Protein AF-A0A5D2YTH2-F1 (afdb_monomer)

pLDDT: mean 76.27, std 17.48, range [42.5, 95.19]

Foldseek 3Di:
DDDDDDDPPDDPPPDPPPPPPPPPPPPPPPDDDVVVVVLVLVQVVCVVVVHHRDDDDQLVVQLVVQVCVVCVLDPVCCDDPNHPQDPPVCSLVVRNVVRVDDSVPDDDDDDDDDDPDPVVVVPDVSPVD

Nearest PDB structures (foldseek):
  7a5k-assembly1_Z6  TM=2.373E-01  e=8.301E+00  Homo sapiens

Secondary structure (DSSP, 8-state):
------------------------------TT-HHHHHHHHHHHHHHHTTPPPP---HHHHHHHHHHHHHHTT-STTTSSTT--SPPHHHHHHHHGGGTT--GGG-----S------TTGGGS-GGG--

Mean predicted aligned error: 13.75 Å

Solvent-accessible surface area (backbone atoms only — not comparable to full-atom values): 8649 Å² total; per-residue (Å²): 142,84,84,84,89,79,85,83,77,84,73,82,78,79,73,83,79,79,76,79,75,77,76,79,76,77,74,75,78,69,78,86,49,70,66,57,58,53,52,50,56,51,30,52,53,31,45,76,70,74,38,77,68,81,74,93,47,73,36,61,53,40,28,54,50,50,54,39,63,76,47,71,40,42,53,74,46,54,42,78,96,79,34,69,53,65,56,81,92,44,41,44,71,75,38,20,81,86,29,87,39,63,51,88,76,63,74,88,87,85,84,80,89,81,82,86,55,74,69,68,73,66,50,60,74,57,75,76,108

Organism: Gossypium mustelinum (NCBI:txid34275)

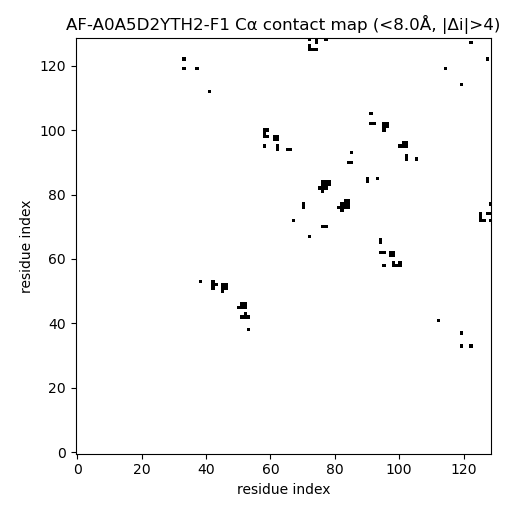Structure (mmCIF, N/CA/C/O backbone):
data_AF-A0A5D2YTH2-F1
#
_entry.id   AF-A0A5D2YTH2-F1
#
loop_
_atom_site.group_PDB
_atom_site.id
_atom_site.type_symbol
_atom_site.label_atom_id
_atom_site.label_alt_id
_atom_site.label_comp_id
_atom_site.label_asym_id
_atom_site.label_entity_id
_atom_site.label_seq_id
_atom_site.pdbx_PDB_ins_code
_atom_site.Cartn_x
_atom_site.Cartn_y
_atom_site.Cartn_z
_atom_site.occupancy
_atom_site.B_iso_or_equiv
_atom_site.auth_seq_id
_atom_site.auth_comp_id
_atom_site.auth_asym_id
_atom_site.auth_atom_id
_atom_site.pdbx_PDB_model_num
ATOM 1 N N . MET A 1 1 ? 19.189 -45.225 69.096 1.00 44.22 1 MET A N 1
ATOM 2 C CA . MET A 1 1 ? 18.980 -44.331 67.933 1.00 44.22 1 MET A CA 1
ATOM 3 C C . MET A 1 1 ? 19.162 -45.126 66.648 1.00 44.22 1 MET A C 1
ATOM 5 O O . MET A 1 1 ? 20.289 -45.497 66.365 1.00 44.22 1 MET A O 1
ATOM 9 N N . LYS A 1 2 ? 18.100 -45.413 65.888 1.00 46.56 2 LYS A N 1
ATOM 10 C CA . LYS A 1 2 ? 18.196 -45.793 64.466 1.00 46.56 2 LYS A CA 1
ATOM 11 C C . LYS A 1 2 ? 16.981 -45.203 63.753 1.00 46.56 2 LYS A C 1
ATOM 13 O O . LYS A 1 2 ? 15.859 -45.657 63.944 1.00 46.56 2 LYS A O 1
ATOM 18 N N . GLN A 1 3 ? 17.232 -44.107 63.046 1.00 42.50 3 GLN A N 1
ATOM 19 C CA . GLN A 1 3 ? 16.244 -43.324 62.319 1.00 42.50 3 GLN A CA 1
ATOM 20 C C . GLN A 1 3 ? 15.852 -44.024 61.009 1.00 42.50 3 GLN A C 1
ATOM 22 O O . GLN A 1 3 ? 16.707 -44.422 60.227 1.00 42.50 3 GLN A O 1
ATOM 27 N N . ILE A 1 4 ? 14.538 -44.156 60.843 1.00 47.66 4 ILE A N 1
ATOM 28 C CA . ILE A 1 4 ? 13.703 -43.824 59.679 1.00 47.66 4 ILE A CA 1
ATOM 29 C C . ILE A 1 4 ? 14.077 -44.372 58.287 1.00 47.66 4 ILE A C 1
ATOM 31 O O . ILE A 1 4 ? 15.109 -44.118 57.676 1.00 47.66 4 ILE A O 1
ATOM 35 N N . LYS A 1 5 ? 13.061 -45.059 57.768 1.00 50.47 5 LYS A N 1
ATOM 36 C CA . LYS A 1 5 ? 12.839 -45.658 56.458 1.00 50.47 5 LYS A CA 1
ATOM 37 C C . LYS A 1 5 ? 12.553 -44.591 55.393 1.00 50.47 5 LYS A C 1
ATOM 39 O O . LYS A 1 5 ? 11.643 -43.791 55.566 1.00 50.47 5 LYS A O 1
ATOM 44 N N . ALA A 1 6 ? 13.233 -44.661 54.248 1.00 51.06 6 ALA A N 1
ATOM 45 C CA . ALA A 1 6 ? 12.800 -44.014 53.008 1.00 51.06 6 ALA A CA 1
ATOM 46 C C . ALA A 1 6 ? 13.238 -44.859 51.800 1.00 51.06 6 ALA A C 1
ATOM 48 O O . ALA A 1 6 ? 14.365 -44.763 51.323 1.00 51.06 6 ALA A O 1
ATOM 49 N N . ARG A 1 7 ? 12.341 -45.716 51.297 1.00 52.00 7 ARG A N 1
ATOM 50 C CA . ARG A 1 7 ? 12.495 -46.322 49.967 1.00 52.00 7 ARG A CA 1
ATOM 51 C C . ARG A 1 7 ? 11.981 -45.308 48.945 1.00 52.00 7 ARG A C 1
ATOM 53 O O . ARG A 1 7 ? 10.773 -45.182 48.766 1.00 52.00 7 ARG A O 1
ATOM 60 N N . LYS A 1 8 ? 12.889 -44.576 48.296 1.00 54.97 8 LYS A N 1
ATOM 61 C CA . LYS A 1 8 ? 12.574 -43.793 47.095 1.00 54.97 8 LYS A CA 1
ATOM 62 C C . LYS A 1 8 ? 12.319 -44.777 45.955 1.00 54.97 8 LYS A C 1
ATOM 64 O O . LYS A 1 8 ? 13.253 -45.348 45.407 1.00 54.97 8 LYS A O 1
ATOM 69 N N . ASN A 1 9 ? 11.050 -45.022 45.653 1.00 45.06 9 ASN A N 1
ATOM 70 C CA . ASN A 1 9 ? 10.643 -45.777 44.477 1.00 45.06 9 ASN A CA 1
ATOM 71 C C . ASN A 1 9 ? 10.447 -44.756 43.348 1.00 45.06 9 ASN A C 1
ATOM 73 O O . ASN A 1 9 ? 9.450 -44.034 43.325 1.00 45.06 9 ASN A O 1
ATOM 77 N N . ALA A 1 10 ? 11.460 -44.612 42.494 1.00 51.94 10 ALA A N 1
ATOM 78 C CA . ALA A 1 10 ? 11.457 -43.687 41.369 1.00 51.94 10 ALA A CA 1
ATOM 79 C C . ALA A 1 10 ? 10.491 -44.200 40.292 1.00 51.94 10 ALA A C 1
ATOM 81 O O . ALA A 1 10 ? 10.861 -44.967 39.409 1.00 51.94 10 ALA A O 1
ATOM 82 N N . LYS A 1 11 ? 9.222 -43.794 40.382 1.00 52.59 11 LYS A N 1
ATOM 83 C CA . LYS A 1 11 ? 8.278 -43.920 39.273 1.00 52.59 11 LYS A CA 1
ATOM 84 C C . LYS A 1 11 ? 8.591 -42.801 38.284 1.00 52.59 11 LYS A C 1
ATOM 86 O O . LYS A 1 11 ? 8.326 -41.637 38.572 1.00 52.59 11 LYS A O 1
ATOM 91 N N . HIS A 1 12 ? 9.184 -43.163 37.148 1.00 45.12 12 HIS A N 1
ATOM 92 C CA . HIS A 1 12 ? 9.271 -42.312 35.965 1.00 45.12 12 HIS A CA 1
ATOM 93 C C . HIS A 1 12 ? 7.859 -41.832 35.600 1.00 45.12 12 HIS A C 1
ATOM 95 O O . HIS A 1 12 ? 7.062 -42.580 35.038 1.00 45.12 12 HIS A O 1
ATOM 101 N N . ILE A 1 13 ? 7.537 -40.588 35.955 1.00 52.12 13 ILE A N 1
ATOM 102 C CA . ILE A 1 13 ? 6.392 -39.873 35.402 1.00 52.12 13 ILE A CA 1
ATOM 103 C C . ILE A 1 13 ? 6.789 -39.521 33.970 1.00 52.12 13 ILE A C 1
ATOM 105 O O . ILE A 1 13 ? 7.607 -38.636 33.728 1.00 52.12 13 ILE A O 1
ATOM 109 N N . LEU A 1 14 ? 6.270 -40.305 33.029 1.00 55.41 14 LEU A N 1
ATOM 110 C CA . LEU A 1 14 ? 6.369 -40.051 31.602 1.00 55.41 14 LEU A CA 1
ATOM 111 C C . LEU A 1 14 ? 5.557 -38.782 31.304 1.00 55.41 14 LEU A C 1
ATOM 113 O O . LEU A 1 14 ? 4.328 -38.804 31.316 1.00 55.41 14 LEU A O 1
ATOM 117 N N . LEU A 1 15 ? 6.254 -37.666 31.101 1.00 53.91 15 LEU A N 1
ATOM 118 C CA . LEU A 1 15 ? 5.673 -36.408 30.641 1.00 53.91 15 LEU A CA 1
ATOM 119 C C . LEU A 1 15 ? 5.073 -36.647 29.239 1.00 53.91 15 LEU A C 1
ATOM 121 O O . LEU A 1 15 ? 5.818 -37.091 28.357 1.00 53.91 15 LEU A O 1
ATOM 125 N N . PRO A 1 16 ? 3.775 -36.392 28.987 1.00 47.75 16 PRO A N 1
ATOM 126 C CA . PRO A 1 16 ? 3.237 -36.496 27.639 1.00 47.75 16 PRO A CA 1
ATOM 127 C C . PRO A 1 16 ? 3.925 -35.438 26.779 1.00 47.75 16 PRO A C 1
ATOM 129 O O . PRO A 1 16 ? 3.783 -34.234 26.990 1.00 47.75 16 PRO A O 1
ATOM 132 N N . SER A 1 17 ? 4.734 -35.909 25.836 1.00 60.75 17 SER A N 1
ATOM 133 C CA . SER A 1 17 ? 5.421 -35.081 24.859 1.00 60.75 17 SER A CA 1
ATOM 134 C C . SER A 1 17 ? 4.353 -34.410 24.000 1.00 60.75 17 SER A C 1
ATOM 136 O O . SER A 1 17 ? 3.750 -35.055 23.141 1.00 60.75 17 SER A O 1
ATOM 138 N N . VAL A 1 18 ? 4.085 -33.130 24.260 1.00 62.97 18 VAL A N 1
ATOM 139 C CA . VAL A 1 18 ? 3.238 -32.296 23.407 1.00 62.97 18 VAL A CA 1
ATOM 140 C C . VAL A 1 18 ? 3.909 -32.254 22.038 1.00 62.97 18 VAL A C 1
ATOM 142 O O . VAL A 1 18 ? 4.903 -31.560 21.832 1.00 62.97 18 VAL A O 1
ATOM 145 N N . ARG A 1 19 ? 3.408 -33.067 21.104 1.00 53.16 19 ARG A N 1
ATOM 146 C CA . ARG A 1 19 ? 3.799 -32.986 19.701 1.00 53.16 19 ARG A CA 1
ATOM 147 C C . ARG A 1 19 ? 3.200 -31.694 19.164 1.00 53.16 19 ARG A C 1
ATOM 149 O O . ARG A 1 19 ? 1.998 -31.611 18.939 1.00 53.16 19 ARG A O 1
ATOM 156 N N . CYS A 1 20 ? 4.052 -30.685 19.014 1.00 55.47 20 CYS A N 1
ATOM 157 C CA . CYS A 1 20 ? 3.760 -29.509 18.214 1.00 55.47 20 CYS A CA 1
ATOM 158 C C . CYS A 1 20 ? 3.554 -29.997 16.776 1.00 55.47 20 CYS A C 1
ATOM 160 O O . CYS A 1 20 ? 4.514 -30.299 16.068 1.00 55.47 20 CYS A O 1
ATOM 162 N N . SER A 1 21 ? 2.298 -30.191 16.380 1.00 60.31 21 SER A N 1
ATOM 163 C CA . SER A 1 21 ? 1.956 -30.413 14.983 1.00 60.31 21 SER A CA 1
ATOM 164 C C . SER A 1 21 ? 2.227 -29.105 14.257 1.00 60.31 21 SER A C 1
ATOM 166 O O . SER A 1 21 ? 1.444 -28.164 14.367 1.00 60.31 21 SER A O 1
ATOM 168 N N . SER A 1 22 ? 3.349 -29.028 13.544 1.00 60.19 22 SER A N 1
ATOM 169 C CA . SER A 1 22 ? 3.593 -27.965 12.577 1.00 60.19 22 SER A CA 1
ATOM 170 C C . SER A 1 22 ? 2.462 -28.019 11.553 1.00 60.19 22 SER A C 1
ATOM 172 O O . SER A 1 22 ? 2.453 -28.891 10.684 1.00 60.19 22 SER A O 1
ATOM 174 N N . ALA A 1 23 ? 1.471 -27.136 11.681 1.00 63.22 23 ALA A N 1
ATOM 175 C CA . ALA A 1 23 ? 0.513 -26.912 10.616 1.00 63.22 23 ALA A CA 1
ATOM 176 C C . ALA A 1 23 ? 1.318 -26.384 9.426 1.00 63.22 23 ALA A C 1
ATOM 178 O O . ALA A 1 23 ? 1.796 -25.249 9.438 1.00 63.22 23 ALA A O 1
ATOM 179 N N . LEU A 1 24 ? 1.550 -27.249 8.439 1.00 50.41 24 LEU A N 1
ATOM 180 C CA . LEU A 1 24 ? 2.161 -26.862 7.182 1.00 50.41 24 LEU A CA 1
ATOM 181 C C . LEU A 1 24 ? 1.158 -25.924 6.501 1.00 50.41 24 LEU A C 1
ATOM 183 O O . LEU A 1 24 ? 0.160 -26.369 5.937 1.00 50.41 24 LEU A O 1
ATOM 187 N N . LEU A 1 25 ? 1.381 -24.617 6.629 1.00 56.41 25 LEU A N 1
ATOM 188 C CA . LEU A 1 25 ? 0.695 -23.607 5.835 1.00 56.41 25 LEU A CA 1
ATOM 189 C C . LEU A 1 25 ? 1.042 -23.898 4.375 1.00 56.41 25 LEU A C 1
ATOM 191 O O . LEU A 1 25 ? 2.136 -23.588 3.907 1.00 56.41 25 LEU A O 1
ATOM 195 N N . VAL A 1 26 ? 0.121 -24.547 3.665 1.00 50.97 26 VAL A N 1
ATOM 196 C CA . VAL A 1 26 ? 0.173 -24.637 2.209 1.00 50.97 26 VAL A CA 1
ATOM 197 C C . VAL A 1 26 ? -0.057 -23.219 1.702 1.00 50.97 26 VAL A C 1
ATOM 199 O O . VAL A 1 26 ? -1.191 -22.765 1.571 1.00 50.97 26 VAL A O 1
ATOM 202 N N . TYR A 1 27 ? 1.031 -22.484 1.478 1.00 55.59 27 TYR A N 1
ATOM 203 C CA . TYR A 1 27 ? 0.989 -21.263 0.693 1.00 55.59 27 TYR A CA 1
ATOM 204 C C . TYR A 1 27 ? 0.733 -21.700 -0.747 1.00 55.59 27 TYR A C 1
ATOM 206 O O . TYR A 1 27 ? 1.653 -22.088 -1.467 1.00 55.59 27 TYR A O 1
ATOM 214 N N . ALA A 1 28 ? -0.536 -21.714 -1.152 1.00 54.28 28 ALA A N 1
ATOM 215 C CA . ALA A 1 28 ? -0.856 -21.728 -2.564 1.00 54.28 28 ALA A CA 1
ATOM 216 C C . ALA A 1 28 ? -0.226 -20.458 -3.147 1.00 54.28 28 ALA A C 1
ATOM 218 O O . ALA A 1 28 ? -0.706 -19.352 -2.899 1.00 54.28 28 ALA A O 1
ATOM 219 N N . LYS A 1 29 ? 0.889 -20.609 -3.874 1.00 50.28 29 LYS A N 1
ATOM 220 C CA . LYS A 1 29 ? 1.331 -19.593 -4.826 1.00 50.28 29 LYS A CA 1
ATOM 221 C C . LYS A 1 29 ? 0.163 -19.448 -5.794 1.00 50.28 29 LYS A C 1
ATOM 223 O O . LYS A 1 29 ? -0.019 -20.295 -6.662 1.00 50.28 29 LYS A O 1
ATOM 228 N N . LEU A 1 30 ? -0.659 -18.425 -5.587 1.00 54.97 30 LEU A N 1
ATOM 229 C CA . LEU A 1 30 ? -1.513 -17.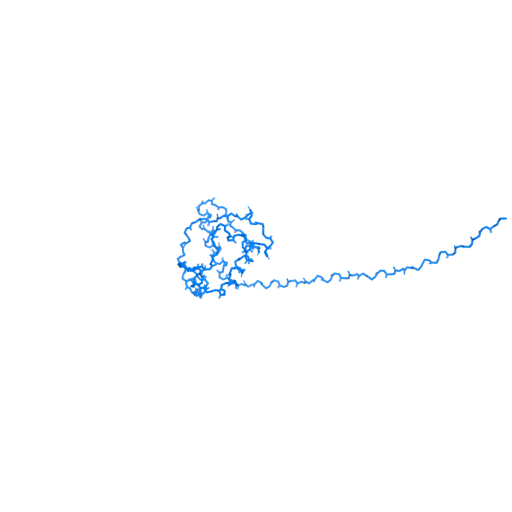903 -6.638 1.00 54.97 30 LEU A CA 1
ATOM 230 C C . LEU A 1 30 ? -0.539 -17.386 -7.693 1.00 54.97 30 LEU A C 1
ATOM 232 O O . LEU A 1 30 ? -0.005 -16.288 -7.571 1.00 54.97 30 LEU A O 1
ATOM 236 N N . THR A 1 31 ? -0.181 -18.249 -8.638 1.00 54.59 31 THR A N 1
ATOM 237 C CA . THR A 1 31 ? 0.456 -17.807 -9.870 1.00 54.59 31 THR A CA 1
ATOM 238 C C . THR A 1 31 ? -0.579 -16.938 -10.577 1.00 54.59 31 THR A C 1
ATOM 240 O O . THR A 1 31 ? -1.757 -17.294 -10.581 1.00 54.59 31 THR A O 1
ATOM 243 N N . ASP A 1 32 ? -0.156 -15.787 -11.094 1.00 73.56 32 ASP A N 1
ATOM 244 C CA . ASP A 1 32 ? -1.011 -14.818 -11.798 1.00 73.56 32 ASP A CA 1
ATOM 245 C C . ASP A 1 32 ? -1.871 -13.913 -10.894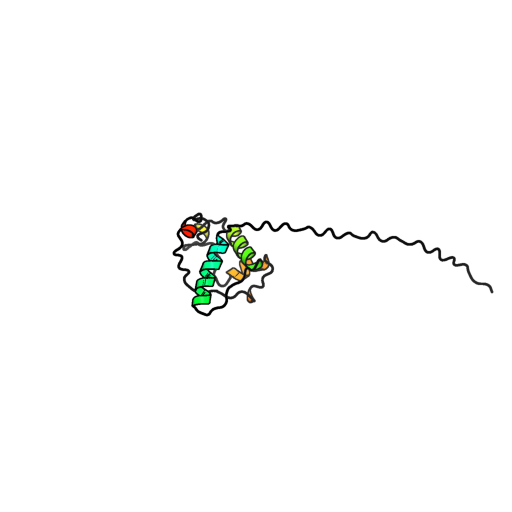 1.00 73.56 32 ASP A C 1
ATOM 247 O O . ASP A 1 32 ? -3.011 -13.578 -11.216 1.00 73.56 32 ASP A O 1
ATOM 251 N N . ASN A 1 33 ? -1.325 -13.466 -9.758 1.00 77.06 33 ASN A N 1
ATOM 252 C CA . ASN A 1 33 ? -1.906 -12.350 -9.013 1.00 77.06 33 ASN A CA 1
ATOM 253 C C . ASN A 1 33 ? -1.653 -11.030 -9.774 1.00 77.06 33 ASN A C 1
ATOM 255 O O . ASN A 1 33 ? -0.494 -10.646 -9.929 1.00 77.06 33 ASN A O 1
ATOM 259 N N . PRO A 1 34 ? -2.688 -10.277 -10.189 1.00 79.50 34 PRO A N 1
ATOM 260 C CA . PRO A 1 34 ? -2.495 -9.015 -10.909 1.00 79.50 34 PRO A CA 1
ATOM 261 C C . PRO A 1 34 ? -1.672 -7.968 -10.143 1.00 79.50 34 PRO A C 1
ATOM 263 O O . PRO A 1 34 ? -1.030 -7.113 -10.750 1.00 79.50 34 PRO A O 1
ATOM 266 N N . ALA A 1 35 ? -1.644 -8.033 -8.806 1.00 82.62 35 ALA A N 1
ATOM 267 C CA . ALA A 1 35 ? -0.797 -7.141 -8.016 1.00 82.62 35 ALA A CA 1
ATOM 268 C C . ALA A 1 35 ? 0.707 -7.379 -8.263 1.00 82.62 35 ALA A C 1
ATOM 270 O O . ALA A 1 35 ? 1.498 -6.449 -8.109 1.00 82.62 35 ALA A O 1
ATOM 271 N N . ASP A 1 36 ? 1.104 -8.579 -8.696 1.00 86.06 36 ASP A N 1
ATOM 272 C CA . ASP A 1 36 ? 2.500 -8.901 -9.006 1.00 86.06 36 ASP A CA 1
ATOM 273 C C . ASP A 1 36 ? 2.971 -8.124 -10.251 1.00 86.06 36 ASP A C 1
ATOM 275 O O . ASP A 1 36 ? 4.098 -7.624 -10.290 1.00 86.06 36 ASP A O 1
ATOM 279 N N . GLU A 1 37 ? 2.092 -7.943 -11.245 1.00 84.25 37 GLU A N 1
ATOM 280 C CA . GLU A 1 37 ? 2.360 -7.129 -12.439 1.00 84.25 37 GLU A CA 1
ATOM 281 C C . GLU A 1 37 ? 2.522 -5.645 -12.075 1.00 84.25 37 GLU A C 1
ATOM 283 O O . GLU A 1 37 ? 3.446 -4.978 -12.552 1.00 84.25 37 GLU A O 1
ATOM 288 N N . LEU A 1 38 ? 1.689 -5.143 -11.156 1.00 85.06 38 LEU A N 1
ATOM 289 C CA . LEU A 1 38 ? 1.787 -3.776 -10.641 1.00 85.06 38 LEU A CA 1
ATOM 290 C C . LEU A 1 38 ? 3.121 -3.540 -9.921 1.00 85.06 38 LEU A C 1
ATOM 292 O O . LEU A 1 38 ? 3.805 -2.546 -10.181 1.00 85.06 38 LEU A O 1
ATOM 296 N N . VAL A 1 39 ? 3.521 -4.465 -9.045 1.00 88.19 39 VAL A N 1
ATOM 297 C CA . VAL A 1 39 ? 4.804 -4.395 -8.333 1.00 88.19 39 VAL A CA 1
ATOM 298 C C . VAL A 1 39 ? 5.976 -4.453 -9.315 1.00 88.19 39 VAL A C 1
ATOM 300 O O . VAL A 1 39 ? 6.935 -3.691 -9.162 1.00 88.19 39 VAL A O 1
ATOM 303 N N . ALA A 1 40 ? 5.899 -5.291 -10.353 1.00 89.44 40 ALA A N 1
ATOM 304 C CA . ALA A 1 40 ? 6.928 -5.381 -11.386 1.00 89.44 40 ALA A CA 1
ATOM 305 C C . ALA A 1 40 ? 7.095 -4.057 -12.155 1.00 89.44 40 ALA A C 1
ATOM 307 O O . ALA A 1 40 ? 8.215 -3.550 -12.265 1.00 89.44 40 ALA A O 1
ATOM 308 N N . LEU A 1 41 ? 5.998 -3.454 -12.626 1.00 88.38 41 LEU A N 1
ATOM 309 C CA . LEU A 1 41 ? 6.017 -2.167 -13.335 1.00 88.38 41 LEU A CA 1
ATOM 310 C C . LEU A 1 41 ? 6.510 -1.015 -12.448 1.00 88.38 41 LEU A C 1
ATOM 312 O O . LEU A 1 41 ? 7.305 -0.173 -12.887 1.00 88.38 41 LEU A O 1
ATOM 316 N N . LEU A 1 42 ? 6.075 -0.981 -11.186 1.00 88.94 42 LEU A N 1
ATOM 317 C CA . LEU A 1 42 ? 6.516 0.011 -10.209 1.00 88.94 42 LEU A CA 1
ATOM 318 C C . LEU A 1 42 ? 8.023 -0.105 -9.940 1.00 88.94 42 LEU A C 1
ATOM 320 O O . LEU A 1 42 ? 8.739 0.899 -9.963 1.00 88.94 42 LEU A O 1
ATOM 324 N N . ASN A 1 43 ? 8.528 -1.321 -9.731 1.00 91.94 43 ASN A N 1
ATOM 325 C CA . ASN A 1 43 ? 9.947 -1.564 -9.483 1.00 91.94 43 ASN A CA 1
ATOM 326 C C . ASN A 1 43 ? 10.823 -1.308 -10.714 1.00 91.94 43 ASN A C 1
ATOM 328 O O . ASN A 1 43 ? 11.934 -0.793 -10.563 1.00 91.94 43 ASN A O 1
ATOM 332 N N . ALA A 1 44 ? 10.329 -1.578 -11.924 1.00 91.75 44 ALA A N 1
ATOM 333 C CA . ALA A 1 44 ? 11.024 -1.217 -13.157 1.00 91.75 44 ALA A CA 1
ATOM 334 C C . ALA A 1 44 ? 11.223 0.306 -13.258 1.00 91.75 44 ALA A C 1
ATOM 336 O O . ALA A 1 44 ? 12.333 0.773 -13.510 1.00 91.75 44 ALA A O 1
ATOM 337 N N . ASN A 1 45 ? 10.185 1.095 -12.956 1.00 89.38 45 ASN A N 1
ATOM 338 C CA . ASN A 1 45 ? 10.297 2.556 -12.923 1.00 89.38 45 ASN A CA 1
ATOM 339 C C . ASN A 1 45 ? 11.246 3.040 -11.818 1.00 89.38 45 ASN A C 1
ATOM 341 O O . ASN A 1 45 ? 12.131 3.858 -12.067 1.00 89.38 45 ASN A O 1
ATOM 345 N N . ARG A 1 46 ? 11.116 2.517 -10.593 1.00 91.94 46 ARG A N 1
ATOM 346 C CA . ARG A 1 46 ? 11.988 2.902 -9.471 1.00 91.94 46 ARG A CA 1
ATOM 347 C C . ARG A 1 46 ? 13.459 2.661 -9.786 1.00 91.94 46 ARG A C 1
ATOM 349 O O . ARG A 1 46 ? 14.276 3.557 -9.583 1.00 91.94 46 ARG A O 1
ATOM 356 N N . THR A 1 47 ? 13.786 1.490 -10.320 1.00 94.00 47 THR A N 1
ATOM 357 C CA . THR A 1 47 ? 15.171 1.135 -10.644 1.00 94.00 47 THR A CA 1
ATOM 358 C C . THR A 1 47 ? 15.709 1.920 -11.843 1.00 94.00 47 THR A C 1
ATOM 360 O O . THR A 1 47 ? 16.863 2.348 -11.798 1.00 94.00 47 THR A O 1
ATOM 363 N N . ALA A 1 48 ? 14.879 2.243 -12.843 1.00 93.06 48 ALA A N 1
ATOM 364 C CA . ALA A 1 48 ? 15.242 3.176 -13.918 1.00 93.06 48 ALA A CA 1
ATOM 365 C C . ALA A 1 48 ? 15.605 4.578 -13.382 1.00 93.06 48 ALA A C 1
ATOM 367 O O . ALA A 1 48 ? 16.521 5.227 -13.885 1.00 93.06 48 ALA A O 1
ATOM 368 N N . HIS A 1 49 ? 14.953 5.007 -12.298 1.00 90.19 49 HIS A N 1
ATOM 369 C CA . HIS A 1 49 ? 15.251 6.246 -11.573 1.00 90.19 49 HIS A CA 1
ATOM 370 C C . HIS A 1 49 ? 16.214 6.056 -10.384 1.00 90.19 49 HIS A C 1
ATOM 372 O O . HIS A 1 49 ? 16.246 6.884 -9.473 1.00 90.19 49 HIS A O 1
ATOM 378 N N . LYS A 1 50 ? 17.030 4.989 -10.387 1.00 93.31 50 LYS A N 1
ATOM 379 C CA . LYS A 1 50 ? 18.075 4.696 -9.379 1.00 93.31 50 LYS A CA 1
ATOM 380 C C . LYS A 1 50 ? 17.565 4.535 -7.938 1.00 93.31 50 LYS A C 1
ATOM 382 O O . LYS A 1 50 ? 18.348 4.594 -6.994 1.00 93.31 50 LYS A O 1
ATOM 387 N N . SER A 1 51 ? 16.267 4.322 -7.757 1.00 91.94 51 SER A N 1
ATOM 388 C CA . SER A 1 51 ? 15.675 3.944 -6.475 1.00 91.94 51 SER A CA 1
ATOM 389 C C . SER A 1 51 ? 15.727 2.427 -6.288 1.00 91.94 51 SER A C 1
ATOM 391 O O . SER A 1 51 ? 15.695 1.667 -7.254 1.00 91.94 51 SER A O 1
ATOM 393 N N . SER A 1 52 ? 15.778 1.971 -5.037 1.00 93.94 52 SER A N 1
ATOM 394 C CA . SER A 1 52 ? 15.733 0.543 -4.706 1.00 93.94 52 SER A CA 1
ATOM 395 C C . SER A 1 52 ? 14.380 -0.083 -5.053 1.00 93.94 52 SER A C 1
ATOM 397 O O . SER A 1 52 ? 13.336 0.572 -4.941 1.00 93.94 52 SER A O 1
ATOM 399 N N . SER A 1 53 ? 14.381 -1.364 -5.424 1.00 94.31 53 SER A N 1
ATOM 400 C CA . SER A 1 53 ? 13.149 -2.145 -5.558 1.00 94.31 53 SER A CA 1
ATOM 401 C C . SER A 1 53 ? 12.431 -2.266 -4.214 1.00 94.31 53 SER A C 1
ATOM 403 O O . SER A 1 53 ? 13.057 -2.403 -3.163 1.00 94.31 53 SER A O 1
ATOM 405 N N . LEU A 1 54 ? 11.107 -2.227 -4.265 1.00 92.00 54 LEU A N 1
ATOM 406 C CA . LEU A 1 54 ? 10.219 -2.570 -3.167 1.00 92.00 54 LEU A CA 1
ATOM 407 C C . LEU A 1 54 ? 10.111 -4.089 -3.069 1.00 92.00 54 LEU A C 1
ATOM 409 O O . LEU A 1 54 ? 10.088 -4.780 -4.090 1.00 92.00 54 LEU A O 1
ATOM 413 N N . ALA A 1 55 ? 10.033 -4.583 -1.841 1.00 90.56 55 ALA A N 1
ATOM 414 C CA . ALA A 1 55 ? 9.780 -5.983 -1.545 1.00 90.56 55 ALA A CA 1
ATOM 415 C C . ALA A 1 55 ? 8.355 -6.156 -1.020 1.00 90.56 55 ALA A C 1
ATOM 417 O O . ALA A 1 55 ? 7.804 -5.248 -0.389 1.00 90.56 55 ALA A O 1
ATOM 418 N N . ASP A 1 56 ? 7.794 -7.342 -1.236 1.00 88.94 56 ASP A N 1
ATOM 419 C CA . ASP A 1 56 ? 6.503 -7.708 -0.671 1.00 88.94 56 ASP A CA 1
ATOM 420 C C . ASP A 1 56 ? 6.555 -7.644 0.857 1.00 88.94 56 ASP A C 1
ATOM 422 O O . ASP A 1 56 ? 7.486 -8.140 1.498 1.00 88.94 56 ASP A O 1
ATOM 426 N N . ASN A 1 57 ? 5.526 -7.048 1.455 1.00 90.56 57 ASN A N 1
ATOM 427 C CA . ASN A 1 57 ? 5.383 -6.969 2.899 1.00 90.56 57 ASN A CA 1
ATOM 428 C C . ASN A 1 57 ? 3.969 -7.424 3.294 1.00 90.56 57 ASN A C 1
ATOM 430 O O . ASN A 1 57 ? 2.992 -6.768 2.919 1.00 90.56 57 ASN A O 1
ATOM 434 N N . PRO A 1 58 ? 3.826 -8.520 4.063 1.00 91.62 58 PRO A N 1
ATOM 435 C CA . PRO A 1 58 ? 2.512 -9.054 4.420 1.00 91.62 58 PRO A CA 1
ATOM 436 C C . PRO A 1 58 ? 1.696 -8.091 5.293 1.00 91.62 58 PRO A C 1
ATOM 438 O O . PRO A 1 58 ? 0.469 -8.088 5.226 1.00 91.62 58 PRO A O 1
ATOM 441 N N . GLY A 1 59 ? 2.362 -7.241 6.075 1.00 94.25 59 GLY A N 1
ATOM 442 C CA . GLY A 1 59 ? 1.716 -6.200 6.863 1.00 94.25 59 GLY A CA 1
ATOM 443 C C . GLY A 1 59 ? 1.098 -5.100 5.993 1.00 94.25 59 GLY A C 1
ATOM 444 O O . GLY A 1 59 ? -0.055 -4.732 6.203 1.00 94.25 59 GLY A O 1
ATOM 445 N N . LEU A 1 60 ? 1.810 -4.636 4.958 1.00 92.81 60 LEU A N 1
ATOM 446 C CA . LEU A 1 60 ? 1.261 -3.697 3.966 1.00 92.81 60 LEU A CA 1
ATOM 447 C C . LEU A 1 60 ? 0.096 -4.310 3.183 1.00 92.81 60 LEU A C 1
ATOM 449 O O . LEU A 1 60 ? -0.928 -3.656 2.989 1.00 92.81 60 LEU A O 1
ATOM 453 N N . ALA A 1 61 ? 0.217 -5.581 2.789 1.00 92.12 61 ALA A N 1
ATOM 454 C CA . ALA A 1 61 ? -0.877 -6.309 2.150 1.00 92.12 61 ALA A CA 1
ATOM 455 C C . ALA A 1 61 ? -2.107 -6.411 3.072 1.00 92.12 61 ALA A C 1
ATOM 457 O O . ALA A 1 61 ? -3.235 -6.207 2.628 1.00 92.12 61 ALA A O 1
ATOM 458 N N . CYS A 1 62 ? -1.906 -6.657 4.370 1.00 95.19 62 CYS A N 1
ATOM 459 C CA . CYS A 1 62 ? -2.986 -6.637 5.353 1.00 95.19 62 CYS A CA 1
ATOM 460 C C . CYS A 1 62 ? -3.657 -5.260 5.446 1.00 95.19 62 CYS A C 1
ATOM 462 O O . CYS A 1 62 ? -4.883 -5.197 5.446 1.00 95.19 62 CYS A O 1
ATOM 464 N N . ILE A 1 63 ? -2.892 -4.162 5.463 1.00 94.44 63 ILE A N 1
ATOM 465 C CA . ILE A 1 63 ? -3.450 -2.799 5.492 1.00 94.44 63 ILE A CA 1
ATOM 466 C C . ILE A 1 63 ? -4.347 -2.559 4.272 1.00 94.44 63 ILE A C 1
ATOM 468 O O . ILE A 1 63 ? -5.480 -2.101 4.426 1.00 94.44 63 ILE A O 1
ATOM 472 N N . ALA A 1 64 ? -3.886 -2.939 3.076 1.00 91.31 64 ALA A N 1
ATOM 473 C CA . ALA A 1 64 ? -4.685 -2.850 1.855 1.00 91.31 64 ALA A CA 1
ATOM 474 C C . ALA A 1 64 ? -5.983 -3.675 1.957 1.00 91.31 64 ALA A C 1
ATOM 476 O O . ALA A 1 64 ? -7.059 -3.198 1.602 1.00 91.31 64 ALA A O 1
ATOM 477 N N . LEU A 1 65 ? -5.921 -4.885 2.520 1.00 91.81 65 LEU A N 1
ATOM 478 C CA . LEU A 1 65 ? -7.111 -5.708 2.749 1.00 91.81 65 LEU A CA 1
ATOM 479 C C . LEU A 1 65 ? -8.068 -5.096 3.778 1.00 91.81 65 LEU A C 1
ATOM 481 O O . LEU A 1 65 ? -9.281 -5.195 3.603 1.00 91.81 65 LEU A O 1
ATOM 485 N N . GLN A 1 66 ? -7.564 -4.468 4.841 1.00 93.62 66 GLN A N 1
ATOM 486 C CA . GLN A 1 66 ? -8.404 -3.783 5.827 1.00 93.62 66 GLN A CA 1
ATOM 487 C C . GLN A 1 66 ? -9.120 -2.580 5.203 1.00 93.62 66 GLN A C 1
ATOM 489 O O . GLN A 1 66 ? -10.309 -2.389 5.455 1.00 93.62 66 GLN A O 1
ATOM 494 N N . TYR A 1 67 ? -8.439 -1.841 4.326 1.00 92.31 67 TYR A N 1
ATOM 495 C CA . TYR A 1 67 ? -9.042 -0.771 3.535 1.00 92.31 67 TYR A CA 1
ATOM 496 C C . TYR A 1 67 ? -10.153 -1.296 2.611 1.00 92.31 67 TYR A C 1
ATOM 498 O O . TYR A 1 67 ? -11.287 -0.821 2.672 1.00 92.31 67 TYR A O 1
ATOM 506 N N . ILE A 1 68 ? -9.875 -2.345 1.827 1.00 89.12 68 ILE A N 1
ATOM 507 C CA . ILE A 1 68 ? -10.869 -2.970 0.938 1.00 89.12 68 ILE A CA 1
ATOM 508 C C . ILE A 1 68 ? -12.079 -3.472 1.733 1.00 89.12 68 ILE A C 1
ATOM 510 O O . ILE A 1 68 ? -13.213 -3.287 1.299 1.00 89.12 68 ILE A O 1
ATOM 514 N N . LYS A 1 69 ? -11.871 -4.081 2.906 1.00 90.44 69 LYS A N 1
ATOM 515 C CA . LYS A 1 69 ? -12.961 -4.555 3.773 1.00 90.44 69 LYS A CA 1
ATOM 516 C C . LYS A 1 69 ? -13.808 -3.413 4.331 1.00 90.44 69 LYS A C 1
ATOM 518 O O . LYS A 1 69 ? -15.025 -3.559 4.382 1.00 90.44 69 LYS A O 1
ATOM 523 N N . ALA A 1 70 ? -13.187 -2.305 4.737 1.00 92.75 70 ALA A N 1
ATOM 524 C CA . ALA A 1 70 ? -13.891 -1.156 5.304 1.00 92.75 70 ALA A CA 1
ATOM 525 C C . ALA A 1 70 ? -14.892 -0.540 4.315 1.00 92.75 70 ALA A C 1
ATOM 527 O O . ALA A 1 70 ? -15.978 -0.129 4.722 1.00 92.75 70 ALA A O 1
ATOM 528 N N . TYR A 1 71 ? -14.560 -0.542 3.021 1.00 91.19 71 TYR A N 1
ATOM 529 C CA . TYR A 1 71 ? -15.388 0.074 1.978 1.00 91.19 71 TYR A CA 1
ATOM 530 C C . TYR A 1 71 ? -16.011 -0.928 1.005 1.00 91.19 71 TYR A C 1
ATOM 532 O O . TYR A 1 71 ? -16.723 -0.532 0.095 1.00 91.19 71 TYR A O 1
ATOM 540 N N . GLN A 1 72 ? -15.770 -2.229 1.177 1.00 88.50 72 GLN A N 1
ATOM 541 C CA . GLN A 1 72 ? -16.275 -3.308 0.313 1.00 88.50 72 GLN A CA 1
ATOM 542 C C . GLN A 1 72 ? -15.930 -3.134 -1.182 1.00 88.50 72 GLN A C 1
ATOM 544 O O . GLN A 1 72 ? -16.658 -3.606 -2.062 1.00 88.50 72 GLN A O 1
ATOM 549 N N . GLY A 1 73 ? -14.828 -2.435 -1.473 1.00 80.31 73 GLY A N 1
ATOM 550 C CA . GLY A 1 73 ? -14.454 -2.029 -2.833 1.00 80.31 73 GLY A CA 1
ATOM 551 C C . GLY A 1 73 ? -15.419 -1.020 -3.473 1.00 80.31 73 GLY A C 1
ATOM 552 O O . GLY A 1 73 ? -15.503 -0.945 -4.695 1.00 80.31 73 GLY A O 1
ATOM 553 N N . ASP A 1 74 ? -16.207 -0.292 -2.683 1.00 86.00 74 ASP A N 1
ATOM 554 C CA . ASP A 1 74 ? -17.046 0.796 -3.176 1.00 86.00 74 ASP A CA 1
ATOM 555 C C . ASP A 1 74 ? -16.210 2.063 -3.397 1.00 86.00 74 ASP A C 1
ATOM 557 O O . ASP A 1 74 ? -15.797 2.745 -2.458 1.00 86.00 74 ASP A O 1
ATOM 561 N N . CYS A 1 75 ? -15.969 2.364 -4.666 1.00 83.94 75 CYS A N 1
ATOM 562 C CA . CYS A 1 75 ? -15.229 3.531 -5.124 1.00 83.94 75 CYS A CA 1
ATOM 563 C C . CYS A 1 75 ? -15.880 4.864 -4.744 1.00 83.94 75 CYS A C 1
ATOM 565 O O . CYS A 1 75 ? -15.182 5.825 -4.420 1.00 83.94 75 CYS A O 1
ATOM 567 N N . GLU A 1 76 ? -17.212 4.913 -4.732 1.00 86.31 76 GLU A N 1
ATOM 568 C CA . GLU A 1 76 ? -17.958 6.126 -4.387 1.00 86.31 76 GLU A CA 1
ATOM 569 C C . GLU A 1 76 ? -17.857 6.424 -2.887 1.00 86.31 76 GLU A C 1
ATOM 571 O O . GLU A 1 76 ? -17.962 7.568 -2.459 1.00 86.31 76 GLU A O 1
ATOM 576 N N . ALA A 1 77 ? -17.594 5.401 -2.067 1.00 89.69 77 ALA A N 1
ATOM 577 C CA . ALA A 1 77 ? -17.404 5.569 -0.633 1.00 89.69 77 ALA A CA 1
ATOM 578 C C . ALA A 1 77 ? -16.038 6.170 -0.267 1.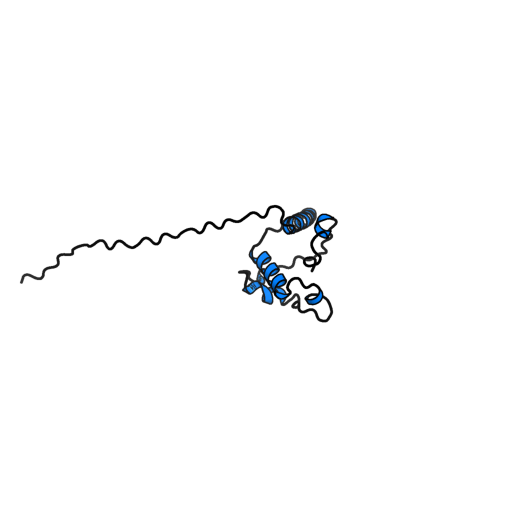00 89.69 77 ALA A C 1
ATOM 580 O O . ALA A 1 77 ? -15.878 6.634 0.862 1.00 89.69 77 ALA A O 1
ATOM 581 N N . VAL A 1 78 ? -15.051 6.148 -1.169 1.00 89.88 78 VAL A N 1
ATOM 582 C CA . VAL A 1 78 ? -13.670 6.572 -0.871 1.00 89.88 78 VAL A CA 1
ATOM 583 C C . VAL A 1 78 ? -13.222 7.828 -1.620 1.00 89.88 78 VAL A C 1
ATOM 585 O O . VAL A 1 78 ? -12.188 8.393 -1.265 1.00 89.88 78 VAL A O 1
ATOM 588 N N . GLY A 1 79 ? -13.991 8.287 -2.612 1.00 84.50 79 GLY A N 1
ATOM 589 C CA . GLY A 1 79 ? -13.760 9.527 -3.358 1.00 84.50 79 GLY A CA 1
ATOM 590 C C . GLY A 1 79 ? -14.861 10.576 -3.149 1.00 84.50 79 GLY A C 1
ATOM 591 O O . GLY A 1 79 ? -15.920 10.285 -2.605 1.00 84.50 79 GLY A O 1
ATOM 592 N N . GLY A 1 80 ? -14.615 11.811 -3.597 1.00 83.62 80 GLY A N 1
ATOM 593 C CA . GLY A 1 80 ? -15.593 12.907 -3.537 1.00 83.62 80 GLY A CA 1
ATOM 594 C C . GLY A 1 80 ? -15.595 13.703 -2.225 1.00 83.62 80 GLY A C 1
ATOM 595 O O . GLY A 1 80 ? -14.736 13.523 -1.366 1.00 83.62 80 GLY A O 1
ATOM 596 N N . SER A 1 81 ? -16.548 14.633 -2.095 1.00 84.31 81 SER A N 1
ATOM 597 C CA . SER A 1 81 ? -16.681 15.516 -0.922 1.00 84.31 81 SER A CA 1
ATOM 598 C C . SER A 1 81 ? -17.131 14.787 0.343 1.00 84.31 81 SER A C 1
ATOM 600 O O . SER A 1 81 ? -16.760 15.199 1.437 1.00 84.31 81 SER A O 1
ATOM 602 N N . ASP A 1 82 ? -17.884 13.696 0.186 1.00 86.19 82 ASP A N 1
ATOM 603 C CA . ASP A 1 82 ? -18.442 12.891 1.281 1.00 86.19 82 ASP A CA 1
ATOM 604 C C . ASP A 1 82 ? -17.676 11.567 1.471 1.00 86.19 82 ASP A C 1
ATOM 606 O O . ASP A 1 82 ? -18.227 10.567 1.943 1.00 86.19 82 ASP A O 1
ATOM 610 N N . ALA A 1 83 ? -16.399 11.545 1.069 1.00 89.94 83 ALA A N 1
ATOM 611 C CA . ALA A 1 83 ? -15.543 1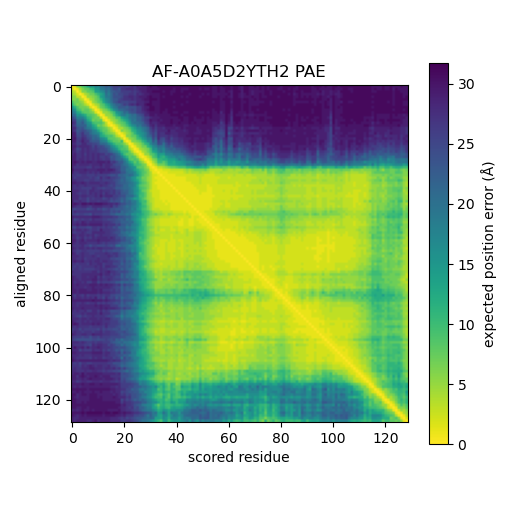0.372 1.170 1.00 89.94 83 ALA A CA 1
ATOM 612 C C . ALA A 1 83 ? -15.430 9.893 2.625 1.00 89.94 83 ALA A C 1
ATOM 614 O O . ALA A 1 83 ? -15.113 10.652 3.539 1.00 89.94 83 ALA A O 1
ATOM 615 N N . LYS A 1 84 ? -15.632 8.592 2.829 1.00 91.50 84 LYS A N 1
ATOM 616 C CA . LYS A 1 84 ? -15.483 7.923 4.128 1.00 91.50 84 LYS A CA 1
ATOM 617 C C . LYS A 1 84 ? -14.036 7.531 4.419 1.00 91.50 84 LYS A C 1
ATOM 619 O O . LYS A 1 84 ? -13.729 7.164 5.551 1.00 91.50 84 LYS A O 1
ATOM 624 N N . LYS A 1 85 ? -13.160 7.586 3.405 1.00 89.75 85 LYS A N 1
ATOM 625 C CA . LYS A 1 85 ? -11.717 7.367 3.549 1.00 89.75 85 LYS A CA 1
ATOM 626 C C . LYS A 1 85 ? -11.160 8.349 4.599 1.00 89.75 85 LYS A C 1
ATOM 628 O O . LYS A 1 85 ? -11.407 9.547 4.472 1.00 89.75 85 LYS A O 1
ATOM 633 N N . PRO A 1 86 ? -10.376 7.885 5.593 1.00 91.56 86 PRO A N 1
ATOM 634 C CA . PRO A 1 86 ? -9.726 8.783 6.538 1.00 91.56 86 PRO A CA 1
ATOM 635 C C . PRO A 1 86 ? -8.717 9.692 5.820 1.00 91.56 86 PRO A C 1
ATOM 637 O O . PRO A 1 86 ? -8.145 9.291 4.799 1.00 91.56 86 PRO A O 1
ATOM 640 N N . PRO A 1 87 ? -8.438 10.889 6.357 1.00 90.06 87 PRO A N 1
ATOM 641 C CA . PRO A 1 87 ? -7.383 11.740 5.819 1.00 90.06 87 PRO A CA 1
ATOM 642 C C . PRO A 1 87 ? -6.039 10.994 5.794 1.00 90.06 87 PRO A C 1
ATOM 644 O O . PRO A 1 87 ? -5.771 10.138 6.640 1.00 90.06 87 PRO A O 1
ATOM 647 N N . ASP A 1 88 ? -5.167 11.330 4.838 1.00 86.62 88 ASP A N 1
ATOM 648 C CA . ASP A 1 88 ? -3.897 10.612 4.626 1.00 86.62 88 ASP A CA 1
ATOM 649 C C . ASP A 1 88 ? -3.005 10.587 5.886 1.00 86.62 8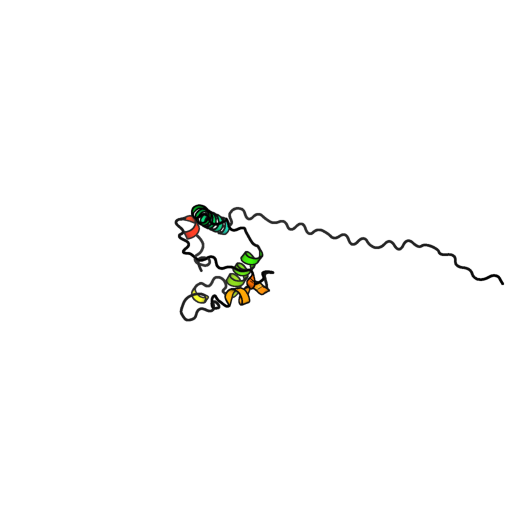8 ASP A C 1
ATOM 651 O O . ASP A 1 88 ? -2.278 9.621 6.112 1.00 86.62 88 ASP A O 1
ATOM 655 N N . SER A 1 89 ? -3.110 11.605 6.750 1.00 89.44 89 SER A N 1
ATOM 656 C CA . SER A 1 89 ? -2.419 11.675 8.046 1.00 89.44 89 SER A CA 1
ATOM 657 C C . SER A 1 89 ? -2.883 10.628 9.065 1.00 89.44 89 SER A C 1
ATOM 659 O O . SER A 1 89 ? -2.120 10.256 9.955 1.00 89.44 89 SER A O 1
ATOM 661 N N . GLU A 1 90 ? -4.123 10.157 8.955 1.00 91.81 90 GLU A N 1
ATOM 662 C CA . GLU A 1 90 ? -4.732 9.191 9.875 1.00 91.81 90 GLU A CA 1
ATOM 663 C C . GLU A 1 90 ? -4.770 7.778 9.291 1.00 91.81 90 GLU A C 1
ATOM 665 O O . GLU A 1 90 ? -4.862 6.813 10.046 1.00 91.81 90 GLU A O 1
ATOM 670 N N . PHE A 1 91 ? -4.615 7.634 7.970 1.00 91.75 91 PHE A N 1
ATOM 671 C CA . PHE A 1 91 ? -4.710 6.359 7.256 1.00 91.75 91 PHE A CA 1
ATOM 672 C C . PHE A 1 91 ? -3.901 5.233 7.917 1.00 91.75 91 PHE A C 1
ATOM 674 O O . PHE A 1 91 ? -4.425 4.154 8.202 1.00 91.75 91 PHE A O 1
ATOM 681 N N . ALA A 1 92 ? -2.623 5.493 8.203 1.00 91.12 92 ALA A N 1
ATOM 682 C CA . ALA A 1 92 ? -1.743 4.523 8.846 1.00 91.12 92 ALA A CA 1
ATOM 683 C C . ALA A 1 92 ? -2.257 4.117 10.236 1.00 91.12 92 ALA A C 1
ATOM 685 O O . ALA A 1 92 ? -2.291 2.934 10.561 1.00 91.12 92 ALA A O 1
ATOM 686 N N . GLN A 1 93 ? -2.707 5.082 11.040 1.00 92.25 93 GLN A N 1
ATOM 687 C CA . GLN A 1 93 ? -3.214 4.836 12.392 1.00 92.25 93 GLN A CA 1
ATOM 688 C C . GLN A 1 93 ? -4.552 4.086 12.375 1.00 92.25 93 GLN A C 1
ATOM 690 O O . GLN A 1 93 ? -4.807 3.273 13.260 1.00 92.25 93 GLN A O 1
ATOM 695 N N . THR A 1 94 ? -5.385 4.307 11.355 1.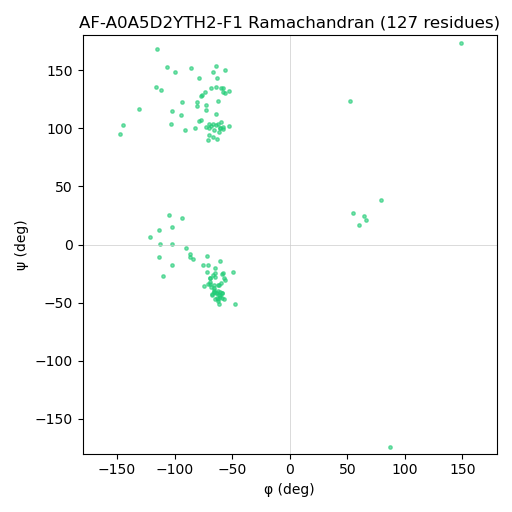00 93.62 94 THR A N 1
ATOM 696 C CA . THR A 1 94 ? -6.662 3.605 11.186 1.00 93.62 94 THR A CA 1
ATOM 697 C C . THR A 1 94 ? -6.466 2.120 10.877 1.00 93.62 94 THR A C 1
ATOM 699 O O . THR A 1 94 ? -7.180 1.278 11.424 1.00 93.62 94 THR A O 1
ATOM 702 N N . PHE A 1 95 ? -5.512 1.775 10.004 1.00 94.06 95 PHE A N 1
ATOM 703 C CA . PHE A 1 95 ? -5.436 0.426 9.429 1.00 94.06 95 PHE A CA 1
ATOM 704 C C . PHE A 1 95 ? -4.249 -0.426 9.909 1.00 94.06 95 PHE A C 1
ATOM 706 O O . PHE A 1 95 ? -4.374 -1.651 9.947 1.00 94.06 95 PHE A O 1
ATOM 713 N N . ALA A 1 96 ? -3.122 0.168 10.316 1.00 93.94 96 ALA A N 1
ATOM 714 C CA . ALA A 1 96 ? -1.930 -0.576 10.743 1.00 93.94 96 ALA A CA 1
ATOM 715 C C . ALA A 1 96 ? -2.084 -1.421 12.031 1.00 93.94 96 ALA A C 1
ATOM 717 O O . ALA A 1 96 ? -1.513 -2.518 12.061 1.00 93.94 96 ALA A O 1
ATOM 718 N N . PRO A 1 97 ? -2.864 -1.017 13.064 1.00 92.12 97 PRO A N 1
ATOM 719 C CA . PRO A 1 97 ? -2.932 -1.751 14.337 1.00 92.12 97 PRO A CA 1
ATOM 720 C C . PRO A 1 97 ? -3.369 -3.219 14.228 1.00 92.12 97 PRO A C 1
ATOM 722 O O . PRO A 1 97 ? -3.020 -4.034 15.077 1.00 92.12 97 PRO A O 1
ATOM 725 N N . TYR A 1 98 ? -4.102 -3.578 13.172 1.00 88.81 98 TYR A N 1
ATOM 726 C CA . TYR A 1 98 ? -4.589 -4.943 12.943 1.00 88.81 98 TYR A CA 1
ATOM 727 C C . TYR A 1 98 ? -3.624 -5.816 12.131 1.00 88.81 98 TYR A C 1
ATOM 729 O O . TYR A 1 98 ? -3.902 -6.992 11.905 1.00 88.81 98 TYR A O 1
ATOM 737 N N . CYS A 1 99 ? -2.506 -5.247 11.680 1.00 95.19 99 CYS A N 1
ATOM 738 C CA . CYS A 1 99 ? -1.660 -5.833 10.643 1.00 95.19 99 CYS A CA 1
ATOM 739 C C . CYS A 1 99 ? -0.216 -6.094 11.078 1.00 95.19 99 CYS A C 1
ATOM 741 O O . CYS A 1 99 ? 0.606 -6.475 10.247 1.00 95.19 99 CYS A O 1
ATOM 743 N N . GLY A 1 100 ? 0.108 -5.903 12.363 1.00 91.38 100 GLY A N 1
ATOM 744 C CA . GLY A 1 100 ? 1.466 -6.118 12.877 1.00 91.38 100 GLY A CA 1
ATOM 745 C C . GLY A 1 100 ? 2.500 -5.157 12.280 1.00 91.38 100 GLY A C 1
ATOM 746 O O . GLY A 1 100 ? 3.681 -5.488 12.221 1.00 91.38 100 GLY A O 1
ATOM 747 N N . VAL A 1 101 ? 2.049 -3.988 11.815 1.00 91.81 101 VAL A N 1
ATOM 748 C CA . VAL A 1 101 ? 2.886 -2.915 11.275 1.00 91.81 101 VAL A CA 1
ATOM 749 C C . VAL A 1 101 ? 2.826 -1.736 12.230 1.00 91.81 101 VAL A C 1
ATOM 751 O O . VAL A 1 101 ? 1.744 -1.325 12.644 1.00 91.81 101 VAL A O 1
ATOM 754 N N . ASP A 1 102 ? 3.981 -1.168 12.554 1.00 92.00 102 ASP A N 1
ATOM 755 C CA . ASP A 1 102 ? 4.038 0.095 13.280 1.00 92.00 102 ASP A CA 1
ATOM 756 C C . ASP A 1 102 ? 3.824 1.251 12.294 1.00 92.00 102 ASP A C 1
ATOM 758 O O . ASP A 1 102 ? 4.563 1.383 11.314 1.00 92.00 102 ASP A O 1
ATOM 762 N N . ALA A 1 103 ? 2.816 2.091 12.537 1.00 90.12 103 ALA A N 1
ATOM 763 C CA . ALA A 1 103 ? 2.476 3.209 11.656 1.00 90.12 103 ALA A CA 1
ATOM 764 C C . ALA A 1 103 ? 3.658 4.171 11.423 1.00 90.12 103 ALA A C 1
ATOM 766 O O . ALA A 1 103 ? 3.787 4.721 10.334 1.00 90.12 103 ALA A O 1
ATOM 767 N N . SER A 1 104 ? 4.555 4.320 12.400 1.00 90.56 104 SER A N 1
ATOM 768 C CA . SER A 1 104 ? 5.748 5.177 12.324 1.00 90.56 104 SER A CA 1
ATOM 769 C C . SER A 1 104 ? 6.820 4.621 11.383 1.00 90.56 104 SER A C 1
ATOM 771 O O . SER A 1 104 ? 7.718 5.350 10.970 1.00 90.56 104 SER A O 1
ATOM 773 N N . THR A 1 105 ? 6.748 3.329 11.046 1.00 89.94 105 THR A N 1
ATOM 774 C CA . THR A 1 105 ? 7.662 2.681 10.088 1.00 89.94 105 THR A CA 1
ATOM 775 C C . THR A 1 105 ? 7.193 2.812 8.641 1.00 89.94 105 THR A C 1
ATOM 777 O O . THR A 1 105 ? 7.948 2.508 7.715 1.00 89.94 105 THR A O 1
ATOM 780 N N . LEU A 1 106 ? 5.959 3.279 8.427 1.00 89.25 106 LEU A N 1
ATOM 781 C CA . LEU A 1 106 ? 5.420 3.517 7.097 1.00 89.25 106 LEU A CA 1
ATOM 782 C C . LEU A 1 106 ? 5.989 4.811 6.528 1.00 89.25 106 LEU A C 1
ATOM 784 O O . LEU A 1 106 ? 5.904 5.874 7.137 1.00 89.25 106 LEU A O 1
ATOM 788 N N . SER A 1 107 ? 6.538 4.715 5.321 1.00 87.06 107 SER A N 1
ATOM 789 C CA . SER A 1 107 ? 6.988 5.871 4.555 1.00 87.06 107 SER A CA 1
ATOM 790 C C . SER A 1 107 ? 6.158 5.994 3.277 1.00 87.06 107 SER A C 1
ATOM 792 O O . SER A 1 107 ? 5.902 4.986 2.612 1.00 87.06 107 SER A O 1
ATOM 794 N N . PRO A 1 108 ? 5.700 7.207 2.926 1.00 84.69 108 PRO A N 1
ATOM 795 C CA . PRO A 1 108 ? 4.933 7.411 1.711 1.00 84.69 108 PRO A CA 1
ATOM 796 C C . PRO A 1 108 ? 5.817 7.200 0.480 1.00 84.69 108 PRO A C 1
ATOM 798 O O . PRO A 1 108 ? 6.927 7.726 0.386 1.00 84.69 108 PRO A O 1
ATOM 801 N N . ILE A 1 109 ? 5.285 6.468 -0.496 1.00 84.88 109 ILE A N 1
ATOM 802 C CA . ILE A 1 109 ? 5.810 6.453 -1.859 1.00 84.88 109 ILE A CA 1
ATOM 803 C C . ILE A 1 109 ? 5.000 7.488 -2.634 1.00 84.88 109 ILE A C 1
ATOM 805 O O . ILE A 1 109 ? 3.802 7.311 -2.841 1.00 84.88 109 ILE A O 1
ATOM 809 N N . THR A 1 110 ? 5.635 8.586 -3.029 1.00 79.81 110 THR A N 1
ATOM 810 C CA . THR A 1 110 ? 4.991 9.657 -3.796 1.00 79.81 110 THR A CA 1
ATOM 811 C C . THR A 1 110 ? 5.313 9.531 -5.283 1.00 79.81 110 THR A C 1
ATOM 813 O O . THR A 1 110 ? 6.383 9.059 -5.670 1.00 79.81 110 THR A O 1
ATOM 816 N N . GLY A 1 111 ? 4.376 9.945 -6.135 1.00 76.94 111 GLY A N 1
ATOM 817 C CA . GLY A 1 111 ? 4.539 9.931 -7.587 1.00 76.94 111 GLY A CA 1
ATOM 818 C C . GLY A 1 111 ? 3.221 9.702 -8.317 1.00 76.94 111 GLY A C 1
ATOM 819 O O . GLY A 1 111 ? 2.193 9.426 -7.703 1.00 76.94 111 GLY A O 1
ATOM 820 N N . ARG A 1 112 ? 3.253 9.816 -9.646 1.00 78.25 112 ARG A N 1
ATOM 821 C CA . ARG A 1 112 ? 2.136 9.427 -10.509 1.00 78.25 112 ARG A CA 1
ATOM 822 C C . ARG A 1 112 ? 2.465 8.078 -11.126 1.00 78.25 112 ARG A C 1
ATOM 824 O O . ARG A 1 112 ? 3.408 7.982 -11.906 1.00 78.25 112 ARG A O 1
ATOM 831 N N . PHE A 1 113 ? 1.692 7.054 -10.782 1.00 73.25 113 PHE A N 1
ATOM 832 C CA . PHE A 1 113 ? 1.780 5.781 -11.480 1.00 73.25 113 PHE A CA 1
ATOM 833 C C . PHE A 1 113 ? 1.150 5.950 -12.868 1.00 73.25 113 PHE A C 1
ATOM 835 O O . PHE A 1 113 ? -0.026 6.293 -12.988 1.00 73.25 113 PHE A O 1
ATOM 842 N N . LEU A 1 114 ? 1.965 5.812 -13.913 1.00 69.88 114 LEU A N 1
ATOM 843 C CA . LEU A 1 114 ? 1.518 5.831 -15.301 1.00 69.88 114 LEU A CA 1
ATOM 844 C C . LEU A 1 114 ? 1.509 4.391 -15.785 1.00 69.88 114 LEU A C 1
ATOM 846 O O . LEU A 1 114 ? 2.569 3.829 -16.055 1.00 69.88 114 LEU A O 1
ATOM 850 N N . ASP A 1 115 ? 0.322 3.805 -15.867 1.00 61.12 115 ASP A N 1
ATOM 851 C CA . ASP A 1 115 ? 0.180 2.471 -16.424 1.00 61.12 115 ASP A CA 1
ATOM 852 C C . ASP A 1 115 ? -0.159 2.555 -17.914 1.00 61.12 115 ASP A C 1
ATOM 854 O O . ASP A 1 115 ? -1.136 3.195 -18.302 1.00 61.12 115 ASP A O 1
ATOM 858 N N . ALA A 1 116 ? 0.666 1.929 -18.749 1.00 59.03 116 ALA A N 1
ATOM 859 C CA . ALA A 1 116 ? 0.397 1.744 -20.175 1.00 59.03 116 ALA A CA 1
ATOM 860 C C . ALA A 1 116 ? -0.085 0.316 -20.477 1.00 59.03 116 ALA A C 1
ATOM 862 O O . ALA A 1 116 ? -0.307 -0.027 -21.639 1.00 59.03 116 ALA A O 1
ATOM 863 N N . ASN A 1 117 ? -0.209 -0.531 -19.450 1.00 62.91 117 ASN A N 1
ATOM 864 C CA . ASN A 1 117 ? -0.489 -1.939 -19.616 1.00 62.91 117 ASN A CA 1
ATOM 865 C C . ASN A 1 117 ? -1.989 -2.194 -19.868 1.00 62.91 117 ASN A C 1
ATOM 867 O O . ASN A 1 117 ? -2.831 -1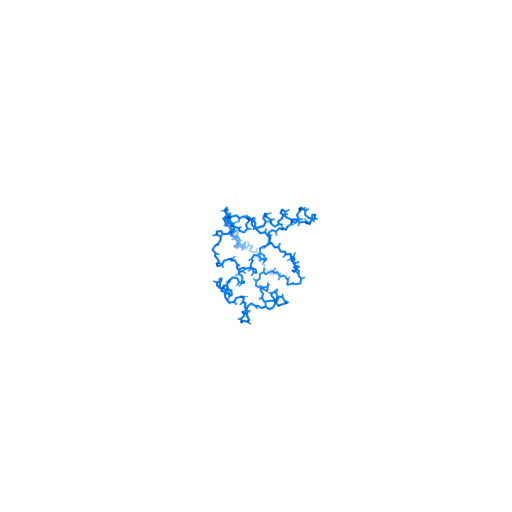.903 -19.008 1.00 62.91 117 ASN A O 1
ATOM 871 N N . PRO A 1 118 ? -2.356 -2.772 -21.026 1.00 58.41 118 PRO A N 1
ATOM 872 C CA . PRO A 1 118 ? -3.743 -3.112 -21.326 1.00 58.41 118 PRO A CA 1
ATOM 873 C C . PRO A 1 118 ? -4.318 -4.199 -20.398 1.00 58.41 118 PRO A C 1
ATOM 875 O O . PRO A 1 118 ? -5.534 -4.289 -20.250 1.00 58.41 118 PRO A O 1
ATOM 878 N N . ASN A 1 119 ? -3.482 -5.005 -19.733 1.00 58.91 119 ASN A N 1
ATOM 879 C CA . ASN A 1 119 ? -3.957 -6.026 -18.795 1.00 58.91 119 ASN A CA 1
ATOM 880 C C . ASN A 1 119 ? -4.444 -5.412 -17.478 1.00 58.91 119 ASN A C 1
ATOM 882 O O . ASN A 1 119 ? -5.467 -5.841 -16.946 1.00 58.91 119 ASN A O 1
ATOM 886 N N . MET A 1 120 ? -3.804 -4.344 -16.994 1.00 56.06 120 MET A N 1
ATOM 887 C CA . MET A 1 120 ? -4.237 -3.666 -15.768 1.00 56.06 120 MET A CA 1
ATOM 888 C C . MET A 1 120 ? -5.572 -2.931 -15.953 1.00 56.06 120 MET A C 1
ATOM 890 O O . MET A 1 120 ? -6.373 -2.837 -15.027 1.00 56.06 120 MET A O 1
ATOM 894 N N . SER A 1 121 ? -5.870 -2.470 -17.173 1.00 53.84 121 SER A N 1
ATOM 895 C CA . SER A 1 121 ? -7.173 -1.874 -17.517 1.00 53.84 121 SER A CA 1
ATOM 896 C C . SER A 1 121 ? -8.315 -2.898 -17.601 1.00 53.84 121 SER A C 1
ATOM 898 O O . SER A 1 121 ? -9.482 -2.503 -17.623 1.00 53.84 121 SER A O 1
ATOM 900 N N . SER A 1 122 ? -8.000 -4.200 -17.571 1.00 51.84 122 SER A N 1
ATOM 901 C CA . SER A 1 122 ? -8.982 -5.282 -17.430 1.00 51.84 122 SER A CA 1
ATOM 902 C C . SER A 1 122 ? -9.329 -5.614 -15.973 1.00 51.84 122 SER A C 1
ATOM 904 O O . SER A 1 122 ? -10.283 -6.359 -15.732 1.00 51.84 122 SER A O 1
ATOM 906 N N . LEU A 1 123 ? -8.607 -5.042 -14.994 1.00 55.16 123 LEU A N 1
ATOM 907 C CA . LEU A 1 123 ? -8.964 -5.194 -13.588 1.00 55.16 123 LEU A CA 1
ATOM 908 C C . LEU A 1 123 ? -10.385 -4.671 -13.360 1.00 55.16 123 LEU A C 1
ATOM 910 O O . LEU A 1 123 ? -10.722 -3.586 -13.846 1.00 55.16 123 LEU A O 1
ATOM 914 N N . PRO A 1 124 ? -11.237 -5.405 -12.623 1.00 54.25 124 PRO A N 1
ATOM 915 C CA . PRO A 1 124 ? -12.585 -4.942 -12.334 1.00 54.25 124 PRO A CA 1
ATOM 916 C C . PRO A 1 124 ? -12.515 -3.533 -11.739 1.00 54.25 124 PRO A C 1
ATOM 918 O O . PRO A 1 124 ? -11.744 -3.299 -10.819 1.00 54.25 124 PRO A O 1
ATOM 921 N N . LYS A 1 125 ? -13.324 -2.583 -12.233 1.00 52.12 125 LYS A N 1
ATOM 922 C CA . LYS A 1 125 ? -13.316 -1.172 -11.769 1.00 52.12 125 LYS A CA 1
ATOM 923 C C . LYS A 1 125 ? -13.386 -1.019 -10.243 1.00 52.12 125 LYS A C 1
ATOM 925 O O . LYS A 1 125 ? -12.916 -0.033 -9.696 1.00 52.12 125 LYS A O 1
ATOM 930 N N . ARG A 1 126 ? -13.919 -2.038 -9.566 1.00 48.19 126 ARG A N 1
ATOM 931 C CA . ARG A 1 126 ? -13.969 -2.197 -8.109 1.00 48.19 126 ARG A CA 1
ATOM 932 C C . ARG A 1 126 ? -12.595 -2.255 -7.412 1.00 48.19 126 ARG A C 1
ATOM 934 O O . ARG A 1 126 ? -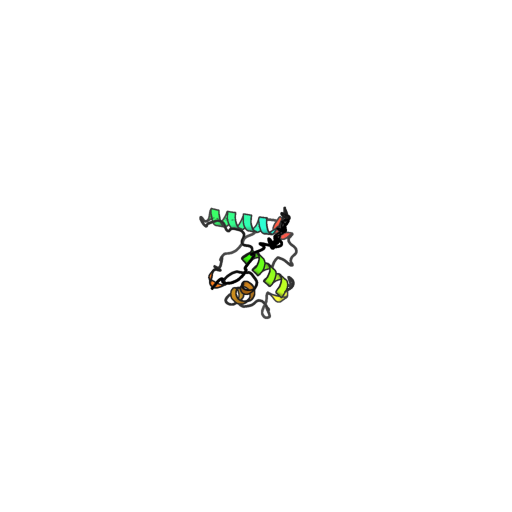12.547 -2.147 -6.196 1.00 48.19 126 ARG A O 1
ATOM 941 N N . SER A 1 127 ? -11.504 -2.447 -8.156 1.00 51.09 127 SER A N 1
ATOM 942 C CA . SER A 1 127 ? -10.116 -2.437 -7.671 1.00 51.09 127 SER A CA 1
ATOM 943 C C . SER A 1 127 ? -9.288 -1.262 -8.211 1.00 51.09 127 SER A C 1
ATOM 945 O O . SER A 1 127 ? -8.066 -1.303 -8.125 1.00 51.09 127 SER A O 1
ATOM 947 N N . GLN A 1 128 ? -9.924 -0.260 -8.831 1.00 55.69 128 GLN A N 1
ATOM 948 C CA . GLN A 1 128 ? -9.258 0.935 -9.385 1.00 55.69 128 GLN A CA 1
ATOM 949 C C . GLN A 1 128 ? -9.426 2.174 -8.483 1.00 55.69 128 GLN A C 1
ATOM 951 O O . GLN A 1 128 ? -9.177 3.301 -8.910 1.00 55.69 128 GLN A O 1
ATOM 956 N N . CYS A 1 129 ? -9.844 1.933 -7.242 1.00 62.38 129 CYS A N 1
ATOM 957 C CA . CYS A 1 129 ? -9.880 2.858 -6.119 1.00 62.38 129 CYS A CA 1
ATOM 958 C C . CYS A 1 129 ? -8.913 2.322 -5.055 1.00 62.38 129 CYS A C 1
ATOM 960 O O . CYS A 1 129 ? -8.398 3.148 -4.281 1.00 62.38 129 CYS A O 1
#

Sequence (129 aa):
MKQIKARKNAKHILLPSVRCSSALLVYAKLTDNPADELVALLNANRTAHKSSSLADNPGLACIALQYIKAYQGDCEAVGGSDAKKPPDSEFAQTFAPYCGVDASTLSPITGRFLDANPNMSSLPKRSQC

Radius of gyration: 26.85 Å; Cα contacts (8 Å, |Δi|>4): 62; chains: 1; bounding box: 37×62×89 Å